Protein AF-A0A9N9IHD6-F1 (afdb_monomer_lite)

Organism: NCBI:txid60492

Structure (mmCIF, N/CA/C/O backbone):
data_AF-A0A9N9IHD6-F1
#
_entry.id   AF-A0A9N9IHD6-F1
#
loop_
_atom_site.group_PDB
_atom_site.id
_atom_site.type_symbol
_atom_site.label_atom_id
_atom_site.label_alt_id
_atom_site.label_comp_id
_atom_site.label_asym_id
_atom_site.label_entity_id
_atom_site.label_seq_id
_atom_site.pdbx_PDB_ins_code
_atom_site.Cartn_x
_atom_site.Cartn_y
_atom_site.Cartn_z
_atom_site.occupancy
_atom_site.B_iso_or_equiv
_atom_site.auth_seq_id
_atom_site.auth_comp_id
_atom_site.auth_asym_id
_atom_site.auth_atom_id
_atom_site.pdbx_PDB_model_num
ATOM 1 N N . GLU A 1 1 ? 1.767 -19.954 16.988 1.00 70.00 1 GLU A N 1
ATOM 2 C CA . GLU A 1 1 ? 2.196 -19.994 15.576 1.00 70.00 1 GLU A CA 1
ATOM 3 C C . GLU A 1 1 ? 2.848 -18.663 15.231 1.00 70.00 1 GLU A C 1
ATOM 5 O O . GLU A 1 1 ? 2.487 -17.661 15.845 1.00 70.00 1 GLU A O 1
ATOM 10 N N . LYS A 1 2 ? 3.873 -18.648 14.377 1.00 81.94 2 LYS A N 1
ATOM 11 C CA . LYS A 1 2 ? 4.532 -17.398 13.970 1.00 81.94 2 LYS A CA 1
ATOM 12 C C . LYS A 1 2 ? 3.639 -16.712 12.937 1.00 81.94 2 LYS A C 1
ATOM 14 O O . LYS A 1 2 ? 3.102 -17.391 12.073 1.00 81.94 2 LYS A O 1
ATOM 19 N N . MET A 1 3 ? 3.481 -15.395 13.037 1.00 80.00 3 MET A N 1
ATOM 20 C CA . MET A 1 3 ? 2.708 -14.636 12.056 1.00 80.00 3 MET A CA 1
ATOM 21 C C . MET A 1 3 ? 3.384 -14.742 10.683 1.00 80.00 3 MET A C 1
ATOM 23 O O . MET A 1 3 ? 4.544 -14.351 10.533 1.00 80.00 3 MET A O 1
ATOM 27 N N . ASP A 1 4 ? 2.663 -15.321 9.726 1.00 87.81 4 ASP A N 1
ATOM 28 C CA . ASP A 1 4 ? 3.044 -15.383 8.317 1.00 87.81 4 ASP A CA 1
ATOM 29 C C . ASP A 1 4 ? 2.414 -14.192 7.596 1.00 87.81 4 ASP A C 1
ATOM 31 O O . ASP A 1 4 ? 1.197 -14.013 7.619 1.00 87.81 4 ASP A O 1
ATOM 35 N N . THR A 1 5 ? 3.252 -13.351 7.003 1.00 84.44 5 THR A N 1
ATOM 36 C CA . THR A 1 5 ? 2.812 -12.144 6.308 1.00 84.44 5 THR A CA 1
ATOM 37 C C . THR A 1 5 ? 2.263 -12.456 4.915 1.00 84.44 5 THR A C 1
ATOM 39 O O . THR A 1 5 ? 1.573 -11.614 4.337 1.00 84.44 5 THR A O 1
ATOM 42 N N . ASP A 1 6 ? 2.523 -13.647 4.374 1.00 86.12 6 ASP A N 1
ATOM 43 C CA . ASP A 1 6 ? 2.018 -14.110 3.083 1.00 86.12 6 ASP A CA 1
ATOM 44 C C . ASP A 1 6 ? 0.701 -14.888 3.190 1.00 86.12 6 ASP A C 1
ATOM 46 O O . ASP A 1 6 ? -0.033 -14.948 2.202 1.00 86.12 6 ASP A O 1
ATOM 50 N N . ASP A 1 7 ? 0.345 -15.390 4.377 1.00 90.25 7 ASP A N 1
ATOM 51 C CA . ASP A 1 7 ? -0.949 -16.035 4.623 1.00 90.25 7 ASP A CA 1
ATOM 52 C C . ASP A 1 7 ? -2.091 -14.994 4.665 1.00 90.25 7 ASP A C 1
ATOM 54 O O . ASP A 1 7 ? -2.129 -14.141 5.565 1.00 90.25 7 ASP A O 1
ATOM 58 N N . PRO A 1 8 ? -3.075 -15.068 3.745 1.00 89.56 8 PRO A N 1
ATOM 59 C CA . PRO A 1 8 ? -4.238 -14.181 3.749 1.00 89.56 8 PRO A CA 1
ATOM 60 C C . PRO A 1 8 ? -5.010 -14.187 5.075 1.00 89.56 8 PRO A C 1
ATOM 62 O O . PRO A 1 8 ? -5.557 -13.161 5.475 1.00 89.56 8 PRO A O 1
ATOM 65 N N . THR A 1 9 ? -5.035 -15.317 5.781 1.00 90.56 9 THR A N 1
ATOM 66 C CA . THR A 1 9 ? -5.760 -15.500 7.046 1.00 90.56 9 THR A CA 1
ATOM 67 C C . THR A 1 9 ? -5.137 -14.675 8.168 1.00 90.56 9 THR A C 1
ATOM 69 O O . THR A 1 9 ? -5.841 -13.996 8.920 1.00 90.56 9 THR A O 1
ATOM 72 N N . HIS A 1 10 ? -3.806 -14.676 8.261 1.00 90.56 10 HIS A N 1
ATOM 73 C CA . HIS A 1 10 ? -3.075 -13.871 9.239 1.00 90.56 10 HIS A CA 1
ATOM 74 C C . HIS A 1 10 ? -3.202 -12.374 8.955 1.00 90.56 10 HIS A C 1
ATOM 76 O O . HIS A 1 10 ? -3.371 -11.581 9.885 1.00 90.56 10 HIS A O 1
ATOM 82 N N . ILE A 1 11 ? -3.168 -11.981 7.680 1.00 91.75 11 ILE A N 1
ATOM 83 C CA . ILE A 1 11 ? -3.362 -10.583 7.282 1.00 91.75 11 ILE A CA 1
ATOM 84 C C . ILE A 1 11 ? -4.792 -10.122 7.565 1.00 91.75 11 ILE A C 1
ATOM 86 O O . ILE A 1 11 ? -4.972 -9.015 8.074 1.00 91.75 11 ILE A O 1
ATOM 90 N N . GLN A 1 12 ? -5.797 -10.962 7.307 1.00 92.75 12 GLN A N 1
ATOM 91 C CA . GLN A 1 12 ? -7.190 -10.655 7.627 1.00 92.75 12 GLN A CA 1
ATOM 92 C C . GLN A 1 12 ? -7.376 -10.424 9.130 1.00 92.75 12 GLN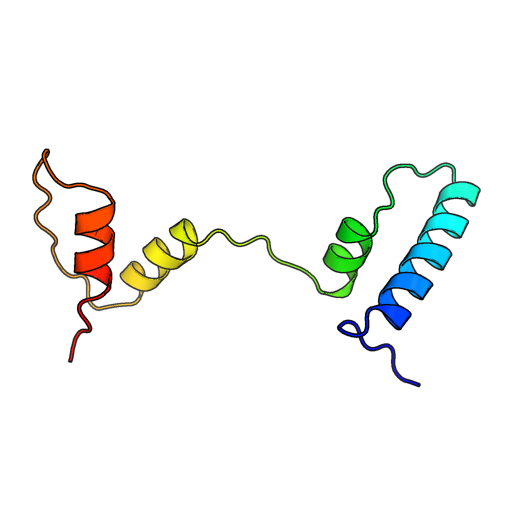 A C 1
ATOM 94 O O . GLN A 1 12 ? -7.941 -9.407 9.530 1.00 92.75 12 GLN A O 1
ATOM 99 N N . TRP A 1 13 ? -6.829 -11.309 9.969 1.00 93.75 13 TRP A N 1
ATOM 100 C CA . TRP A 1 13 ? -6.866 -11.132 11.421 1.00 93.75 13 TRP A CA 1
ATOM 101 C C . TRP A 1 13 ? -6.205 -9.817 11.855 1.00 93.75 13 TRP A C 1
ATOM 103 O O . TRP A 1 13 ? -6.755 -9.077 12.673 1.00 93.75 13 TRP A O 1
ATOM 113 N N . LEU A 1 14 ? -5.042 -9.490 11.284 1.00 92.44 14 LEU A N 1
ATOM 114 C CA . LEU A 1 14 ? -4.330 -8.260 11.617 1.00 92.44 14 LEU A CA 1
ATOM 115 C C . LEU A 1 14 ? -5.109 -7.011 11.189 1.00 92.44 14 LEU A C 1
ATOM 117 O O . LEU A 1 14 ? -5.146 -6.028 11.930 1.00 92.44 14 LEU A O 1
ATOM 121 N N . TYR A 1 15 ? -5.738 -7.053 10.013 1.00 94.44 15 TYR A N 1
ATOM 122 C CA . TYR A 1 15 ? -6.618 -5.995 9.528 1.00 94.44 15 TYR A CA 1
ATOM 123 C C . TYR A 1 15 ? -7.790 -5.775 10.490 1.00 94.44 15 TYR A C 1
ATOM 125 O O . TYR A 1 15 ? -8.020 -4.639 10.901 1.00 94.44 15 TYR A O 1
ATOM 133 N N . ASP A 1 16 ? -8.463 -6.839 10.930 1.00 94.50 16 ASP A N 1
ATOM 134 C CA . ASP A 1 16 ? -9.605 -6.742 11.847 1.00 94.50 16 ASP A CA 1
ATOM 135 C C . ASP A 1 16 ? -9.202 -6.158 13.212 1.00 94.50 16 ASP A C 1
ATOM 137 O O . ASP A 1 16 ? -9.914 -5.327 13.785 1.00 94.50 16 ASP A O 1
ATOM 141 N N . VAL A 1 17 ? -8.038 -6.556 13.738 1.00 94.25 17 VAL A N 1
ATOM 142 C CA . VAL A 1 17 ? -7.483 -6.012 14.990 1.00 94.25 17 VAL A CA 1
ATOM 143 C C . VAL A 1 17 ? -7.107 -4.537 14.829 1.00 94.25 17 VAL A C 1
ATOM 145 O O . VAL A 1 17 ? -7.440 -3.717 15.689 1.00 94.25 17 VAL A O 1
ATOM 148 N N . ALA A 1 18 ? -6.446 -4.177 13.726 1.00 93.31 18 ALA A N 1
ATOM 149 C CA . ALA A 1 18 ? -6.073 -2.797 13.427 1.00 93.31 18 ALA A CA 1
ATOM 150 C C . ALA A 1 18 ? -7.306 -1.904 13.243 1.00 93.31 18 ALA A C 1
ATOM 152 O O . ALA A 1 18 ? -7.319 -0.777 13.736 1.00 93.31 18 ALA A O 1
ATOM 153 N N . LEU A 1 19 ? -8.353 -2.414 12.592 1.00 94.62 19 LEU A N 1
ATOM 154 C CA . LEU A 1 19 ? -9.604 -1.702 12.368 1.00 94.62 19 LEU A CA 1
ATOM 155 C C . LEU A 1 19 ? -10.337 -1.433 13.688 1.00 94.62 19 LEU A C 1
ATOM 157 O O . LEU A 1 19 ? -10.753 -0.301 13.922 1.00 94.62 19 LEU A O 1
ATOM 161 N N . LYS A 1 20 ? -10.439 -2.427 14.581 1.00 95.31 20 LYS A N 1
ATOM 162 C CA . LYS A 1 20 ? -11.030 -2.239 15.921 1.00 95.31 20 LYS A CA 1
ATOM 163 C C . LYS A 1 20 ? -10.311 -1.147 16.707 1.00 95.31 20 LYS A C 1
ATOM 165 O O . LYS A 1 20 ? -10.955 -0.221 17.191 1.00 95.31 20 LYS A O 1
ATOM 170 N N . ARG A 1 21 ? -8.977 -1.204 16.758 1.00 95.00 21 ARG A N 1
ATOM 171 C CA . ARG A 1 21 ? -8.168 -0.165 17.406 1.00 95.00 21 ARG A CA 1
ATOM 172 C C . ARG A 1 21 ? -8.380 1.195 16.744 1.00 95.00 21 ARG A C 1
ATOM 174 O O . ARG A 1 21 ? -8.521 2.196 17.426 1.00 95.00 21 ARG A O 1
ATOM 181 N N . ALA A 1 22 ? -8.431 1.256 15.420 1.00 94.50 22 ALA A N 1
ATOM 182 C CA . ALA A 1 22 ? -8.653 2.511 14.717 1.00 94.50 22 ALA A CA 1
ATOM 183 C C . ALA A 1 22 ? -10.013 3.140 15.064 1.00 94.50 22 ALA A C 1
ATOM 185 O O . ALA A 1 22 ? -10.074 4.348 15.279 1.00 94.50 22 ALA A O 1
ATOM 186 N N . MET A 1 23 ? -11.070 2.334 15.225 1.00 94.12 23 MET A N 1
ATOM 187 C CA . MET A 1 23 ? -12.377 2.819 15.688 1.00 94.12 23 MET A CA 1
ATOM 188 C C . MET A 1 23 ? -12.321 3.396 17.109 1.00 94.12 23 MET A C 1
ATOM 190 O O . MET A 1 23 ? -12.900 4.452 17.346 1.00 94.12 23 MET A O 1
ATOM 194 N N . GLU A 1 24 ? -11.590 2.765 18.035 1.00 96.31 24 GLU A N 1
ATOM 195 C CA . GLU A 1 24 ? -11.428 3.267 19.414 1.00 96.31 24 GLU A CA 1
ATOM 196 C C . GLU A 1 24 ? -10.794 4.667 19.466 1.00 96.31 24 GLU A C 1
ATOM 198 O O . GLU A 1 24 ? -11.122 5.469 20.339 1.00 96.31 24 GLU A O 1
ATOM 203 N N . PHE A 1 25 ? -9.912 4.978 18.513 1.00 94.75 25 PHE A N 1
ATOM 204 C CA . PHE A 1 25 ? -9.197 6.254 18.435 1.00 94.75 25 PHE A CA 1
ATOM 205 C C . PHE A 1 25 ? -9.731 7.195 17.337 1.00 94.75 25 PHE A C 1
ATOM 207 O O . PHE A 1 25 ? -9.105 8.220 17.070 1.00 94.75 25 PHE A O 1
ATOM 214 N N . ASN A 1 26 ? -10.871 6.880 16.704 1.00 93.75 26 ASN A N 1
ATOM 215 C CA . ASN A 1 26 ? -11.431 7.623 15.560 1.00 93.75 26 ASN A CA 1
ATOM 216 C C . ASN A 1 26 ? -10.433 7.844 14.399 1.00 93.75 26 ASN A C 1
ATOM 218 O O . ASN A 1 26 ? -10.440 8.881 13.735 1.00 93.75 26 ASN A O 1
ATOM 222 N N . ILE A 1 27 ? -9.566 6.865 14.138 1.00 92.19 27 ILE A N 1
ATOM 223 C CA . ILE A 1 27 ? -8.602 6.885 13.035 1.00 92.19 27 ILE A CA 1
ATOM 224 C C . ILE A 1 27 ? -9.263 6.276 11.794 1.00 92.19 27 ILE A C 1
ATOM 226 O O . ILE A 1 27 ? -9.613 5.099 11.762 1.00 92.19 27 ILE A O 1
ATOM 230 N N . THR A 1 28 ? -9.426 7.073 10.743 1.00 91.94 28 THR A N 1
ATOM 231 C CA . THR A 1 28 ? -9.957 6.615 9.451 1.00 91.94 28 THR A CA 1
ATOM 232 C C . THR A 1 28 ? -8.840 6.163 8.509 1.00 91.94 28 THR A C 1
ATOM 234 O O . THR A 1 28 ? -7.698 6.593 8.642 1.00 91.94 28 THR A O 1
ATOM 237 N N . GLY A 1 29 ? -9.176 5.353 7.500 1.00 90.12 29 GLY A N 1
ATOM 238 C CA . GLY A 1 29 ? -8.249 5.004 6.412 1.00 90.12 29 GLY A CA 1
ATOM 239 C C . GLY A 1 29 ? -7.509 3.674 6.576 1.00 90.12 29 GLY A C 1
ATOM 240 O O . GLY A 1 29 ? -6.657 3.349 5.751 1.00 90.12 29 GLY A O 1
ATOM 241 N N . VAL A 1 30 ? -7.849 2.870 7.588 1.00 93.19 30 VAL A N 1
ATOM 242 C CA . VAL A 1 30 ? -7.346 1.493 7.693 1.00 93.19 30 VAL A CA 1
ATOM 243 C C . VAL A 1 30 ? -7.990 0.635 6.605 1.00 93.19 30 VAL A C 1
ATOM 245 O O . VAL A 1 30 ? -9.194 0.387 6.616 1.00 93.19 30 VAL A O 1
ATOM 248 N N . THR A 1 31 ? -7.177 0.184 5.653 1.00 93.62 31 THR A N 1
ATOM 249 C CA . THR A 1 31 ? -7.585 -0.683 4.539 1.00 93.62 31 THR A CA 1
ATOM 250 C C . THR A 1 31 ? -6.711 -1.926 4.501 1.00 93.62 31 THR A C 1
ATOM 252 O O . THR A 1 31 ? -5.574 -1.900 4.969 1.00 93.62 31 THR A O 1
ATOM 255 N N . TYR A 1 32 ? -7.214 -3.001 3.896 1.00 91.50 32 TYR A N 1
ATOM 256 C CA . TYR A 1 32 ? -6.456 -4.243 3.735 1.00 91.50 32 TYR A CA 1
ATOM 257 C C . TYR A 1 32 ? -5.121 -4.014 3.002 1.00 91.50 32 TYR A C 1
ATOM 259 O O . TYR A 1 32 ? -4.075 -4.470 3.459 1.00 91.50 32 TYR A O 1
ATOM 267 N N . SER A 1 33 ? -5.127 -3.211 1.931 1.00 91.00 33 SER A N 1
ATOM 268 C CA . SER A 1 33 ? -3.914 -2.851 1.184 1.00 91.00 33 SER A CA 1
ATOM 269 C C . SER A 1 33 ? -2.909 -2.062 2.027 1.00 91.00 33 SER A C 1
ATOM 271 O O . SER A 1 33 ? -1.706 -2.287 1.913 1.00 91.00 33 SER A O 1
ATOM 273 N N . LEU A 1 34 ? -3.381 -1.166 2.905 1.00 90.62 34 LEU A N 1
ATOM 274 C CA . LEU A 1 34 ? -2.513 -0.445 3.840 1.00 90.62 34 LEU A CA 1
ATOM 275 C C . LEU A 1 34 ? -1.905 -1.402 4.872 1.00 90.62 34 LEU A C 1
ATOM 277 O O . LEU A 1 34 ? -0.705 -1.339 5.131 1.00 90.62 34 LEU A O 1
ATOM 281 N N . THR A 1 35 ? -2.704 -2.321 5.418 1.00 91.19 35 THR A N 1
ATOM 282 C CA . THR A 1 35 ? -2.229 -3.357 6.344 1.00 91.19 35 THR A CA 1
ATOM 283 C C . THR A 1 35 ? -1.151 -4.226 5.693 1.00 91.19 35 THR A C 1
ATOM 285 O O . THR A 1 35 ? -0.098 -4.437 6.291 1.00 91.19 35 THR A O 1
ATOM 288 N N . GLN A 1 36 ? -1.350 -4.662 4.446 1.00 89.88 36 GLN A N 1
ATOM 289 C CA . GLN A 1 36 ? -0.332 -5.402 3.691 1.00 89.88 36 GLN A CA 1
ATOM 290 C C . GLN A 1 36 ? 0.931 -4.572 3.441 1.00 89.88 36 GLN A C 1
ATOM 292 O O . GLN A 1 36 ? 2.037 -5.074 3.642 1.00 89.88 36 GLN A O 1
ATOM 297 N N . GLY A 1 37 ? 0.772 -3.306 3.043 1.00 88.69 37 GLY A N 1
ATOM 298 C CA . GLY A 1 37 ? 1.878 -2.381 2.798 1.00 88.69 37 GLY A CA 1
ATOM 299 C C . GLY A 1 37 ? 2.793 -2.218 4.009 1.00 88.69 37 GLY A C 1
ATOM 300 O O . GLY A 1 37 ? 4.011 -2.328 3.879 1.00 88.69 37 GLY A O 1
ATOM 301 N N . VAL A 1 38 ? 2.202 -2.029 5.190 1.00 90.00 38 VAL A N 1
ATOM 302 C CA . VAL A 1 38 ? 2.929 -1.853 6.456 1.00 90.00 38 VAL A CA 1
ATOM 303 C C . VAL A 1 38 ? 3.618 -3.144 6.894 1.00 90.00 38 VAL A C 1
ATOM 305 O O . VAL A 1 38 ? 4.794 -3.128 7.238 1.00 90.00 38 VAL A O 1
ATOM 308 N N . VAL A 1 39 ? 2.912 -4.276 6.868 1.00 89.56 39 VAL A N 1
ATOM 309 C CA . VAL A 1 39 ? 3.431 -5.554 7.388 1.00 89.56 39 VAL A CA 1
ATOM 310 C C . VAL A 1 39 ? 4.558 -6.111 6.524 1.00 89.56 39 VAL A C 1
ATOM 312 O O . VAL A 1 39 ? 5.516 -6.679 7.046 1.00 89.56 39 VAL A O 1
ATOM 315 N N . LYS A 1 40 ? 4.453 -5.949 5.203 1.00 87.75 40 LYS A N 1
ATOM 316 C CA . LYS A 1 40 ? 5.453 -6.447 4.252 1.00 87.75 40 LYS A CA 1
ATOM 317 C C . LYS A 1 40 ? 6.525 -5.413 3.901 1.00 87.75 40 LYS A C 1
ATOM 319 O O . LYS A 1 40 ? 7.418 -5.741 3.128 1.00 87.75 40 LYS A O 1
ATOM 324 N N . ASN A 1 41 ? 6.450 -4.190 4.438 1.00 85.06 41 ASN A N 1
ATOM 325 C CA . ASN A 1 41 ? 7.279 -3.054 4.012 1.00 85.06 41 ASN A CA 1
ATOM 326 C C . ASN A 1 41 ? 7.297 -2.906 2.477 1.00 85.06 41 ASN A C 1
ATOM 328 O O . ASN A 1 41 ? 8.359 -2.818 1.861 1.00 85.06 41 ASN A O 1
ATOM 332 N N . ILE A 1 42 ? 6.116 -2.954 1.849 1.00 84.19 42 ILE A N 1
ATOM 333 C CA . ILE A 1 42 ? 5.996 -2.969 0.385 1.00 84.19 42 ILE A CA 1
ATOM 334 C C . ILE A 1 42 ? 6.563 -1.669 -0.183 1.00 84.19 42 ILE A C 1
ATOM 336 O O . ILE A 1 42 ? 6.073 -0.583 0.125 1.00 84.19 42 ILE A O 1
ATOM 340 N N . ILE A 1 43 ? 7.550 -1.795 -1.069 1.00 83.50 43 ILE A N 1
ATOM 341 C CA . ILE A 1 43 ? 8.021 -0.699 -1.912 1.00 83.50 43 ILE A CA 1
ATOM 342 C C . ILE A 1 43 ? 7.190 -0.725 -3.201 1.00 83.50 43 ILE A C 1
ATOM 344 O O . ILE A 1 43 ? 7.223 -1.733 -3.913 1.00 83.50 43 ILE A O 1
ATOM 348 N N . PRO A 1 44 ? 6.431 0.338 -3.521 1.00 79.12 44 PRO A N 1
ATOM 349 C CA . PRO A 1 44 ? 5.728 0.421 -4.794 1.00 79.12 44 PRO A CA 1
ATOM 350 C C . PRO A 1 44 ? 6.721 0.320 -5.957 1.00 79.12 44 PRO A C 1
ATOM 352 O O . PRO A 1 44 ? 7.723 1.033 -5.977 1.00 79.12 44 PRO A O 1
ATOM 355 N N . ALA A 1 45 ? 6.438 -0.544 -6.930 1.00 77.19 45 ALA A N 1
ATOM 356 C CA . ALA A 1 45 ? 7.286 -0.740 -8.100 1.00 77.19 45 ALA A CA 1
ATOM 357 C C . ALA A 1 45 ? 6.468 -0.622 -9.389 1.00 77.19 45 ALA A C 1
ATOM 359 O O . ALA A 1 45 ? 5.337 -1.104 -9.464 1.00 77.19 45 ALA A O 1
ATOM 360 N N . ILE A 1 46 ? 7.063 -0.000 -10.409 1.00 76.94 46 ILE A N 1
ATOM 361 C CA . ILE A 1 46 ? 6.495 0.116 -11.754 1.00 76.94 46 ILE A CA 1
ATOM 362 C C . ILE A 1 46 ? 7.456 -0.578 -12.724 1.00 76.94 46 ILE A C 1
ATOM 364 O O . ILE A 1 46 ? 8.670 -0.394 -12.653 1.00 76.94 46 ILE A O 1
ATOM 368 N N . ALA A 1 47 ? 6.931 -1.386 -13.648 1.00 70.00 47 ALA A N 1
ATOM 369 C CA . ALA A 1 47 ? 7.768 -2.152 -14.575 1.00 70.00 47 ALA A CA 1
ATOM 370 C C . ALA A 1 47 ? 8.730 -1.261 -15.390 1.00 70.00 47 ALA A C 1
ATOM 372 O O . ALA A 1 47 ? 9.888 -1.624 -15.586 1.00 70.00 47 ALA A O 1
ATOM 373 N N . SER A 1 48 ? 8.288 -0.065 -15.795 1.00 71.94 48 SER A N 1
ATOM 374 C CA . SER A 1 48 ? 9.099 0.899 -16.549 1.00 71.94 48 SER A CA 1
ATOM 375 C C . SER A 1 48 ? 10.314 1.425 -15.774 1.00 71.94 48 SER A C 1
ATOM 377 O O . SER A 1 48 ? 11.388 1.561 -16.357 1.00 71.94 48 SER A O 1
ATOM 379 N N . THR A 1 49 ? 10.197 1.673 -14.462 1.00 68.81 49 THR A N 1
ATOM 380 C CA . THR A 1 49 ? 11.333 2.127 -13.640 1.00 68.81 49 THR A CA 1
ATOM 381 C C . THR A 1 49 ? 12.369 1.022 -13.471 1.00 68.81 49 THR A C 1
ATOM 383 O O . THR A 1 49 ? 13.567 1.285 -13.554 1.00 68.81 49 THR A O 1
ATOM 386 N N . ASN A 1 50 ? 11.921 -0.228 -13.310 1.00 68.88 50 ASN A N 1
ATOM 387 C CA . ASN A 1 50 ? 12.823 -1.378 -13.234 1.00 68.88 50 ASN A CA 1
ATOM 388 C C . ASN A 1 50 ? 13.554 -1.610 -14.562 1.00 68.88 50 ASN A C 1
ATOM 390 O O . ASN A 1 50 ? 14.737 -1.946 -14.541 1.00 68.88 50 ASN A O 1
ATOM 394 N N . ALA A 1 51 ? 12.884 -1.395 -15.700 1.00 65.44 51 ALA A N 1
ATOM 395 C CA . ALA A 1 51 ? 13.510 -1.483 -17.016 1.00 65.44 51 ALA A CA 1
ATOM 396 C C . ALA A 1 51 ? 14.655 -0.469 -17.151 1.00 65.44 51 ALA A C 1
ATOM 398 O O . ALA A 1 51 ? 15.780 -0.877 -17.405 1.00 65.44 51 ALA A O 1
ATOM 399 N N . ILE A 1 52 ? 14.420 0.819 -16.871 1.00 65.56 52 ILE A N 1
ATOM 400 C CA . ILE A 1 52 ? 15.456 1.867 -16.967 1.00 65.56 52 ILE A CA 1
ATOM 401 C C . ILE A 1 52 ? 16.662 1.570 -16.061 1.00 65.56 52 ILE A C 1
ATOM 403 O O . ILE A 1 52 ? 17.807 1.671 -16.497 1.00 65.56 52 ILE A O 1
ATOM 407 N N . ILE A 1 53 ? 16.429 1.180 -14.804 1.00 62.50 53 ILE A N 1
ATOM 408 C CA . ILE A 1 53 ? 17.524 0.898 -13.863 1.00 62.50 53 ILE A CA 1
ATOM 409 C C . ILE A 1 53 ? 18.310 -0.357 -14.261 1.00 62.50 53 ILE A C 1
ATOM 411 O O . ILE A 1 53 ? 19.533 -0.366 -14.138 1.00 62.50 53 ILE A O 1
ATOM 415 N N . SER A 1 54 ? 17.648 -1.385 -14.798 1.00 60.28 54 SER A N 1
ATOM 416 C CA . SER A 1 54 ? 18.332 -2.595 -15.282 1.00 60.28 54 SER A CA 1
ATOM 417 C C . SER A 1 54 ? 19.288 -2.293 -16.441 1.00 60.28 54 SER A C 1
ATOM 419 O O . SER A 1 54 ? 20.327 -2.933 -16.562 1.00 60.28 54 SER A O 1
ATOM 421 N N . VAL A 1 55 ? 18.986 -1.273 -17.248 1.00 58.84 55 VAL A N 1
ATOM 422 C CA . VAL A 1 55 ? 19.868 -0.799 -18.328 1.00 58.84 55 VAL A CA 1
ATOM 423 C C . VAL A 1 55 ? 21.089 -0.066 -17.786 1.00 58.84 55 VAL A C 1
ATOM 425 O O . VAL A 1 55 ? 22.175 -0.185 -18.342 1.00 58.84 55 VAL A O 1
ATOM 428 N N . CYS A 1 56 ? 20.939 0.648 -16.670 1.00 58.06 56 CYS A N 1
ATOM 429 C CA . CYS A 1 56 ? 22.031 1.378 -16.026 1.00 58.06 56 CYS A CA 1
ATOM 430 C C . CYS A 1 56 ? 23.089 0.450 -15.390 1.00 58.06 56 CYS A C 1
ATOM 432 O O . CYS A 1 56 ? 24.223 0.872 -15.178 1.00 58.06 56 CYS A O 1
ATOM 434 N N . GLY A 1 57 ? 22.736 -0.809 -15.099 1.00 56.75 57 GLY A N 1
ATOM 435 C CA . GLY A 1 57 ? 23.645 -1.810 -14.526 1.00 56.75 57 GLY A CA 1
ATOM 436 C C . GLY A 1 57 ? 24.494 -2.588 -15.541 1.00 56.75 57 GLY A C 1
ATOM 437 O O . GLY A 1 57 ? 25.445 -3.257 -15.138 1.00 56.75 57 GLY A O 1
ATOM 438 N N . ASN A 1 58 ? 24.176 -2.505 -16.835 1.00 55.38 58 ASN A N 1
ATOM 439 C CA . ASN A 1 58 ? 24.957 -3.125 -17.908 1.00 55.38 58 ASN A CA 1
ATOM 440 C C . ASN A 1 58 ? 26.049 -2.156 -18.400 1.00 55.38 58 ASN A C 1
ATOM 442 O O . ASN A 1 58 ? 25.961 -0.950 -18.165 1.00 55.38 58 ASN A O 1
ATOM 446 N N . GLN A 1 59 ? 27.088 -2.657 -19.089 1.00 56.44 59 GLN A N 1
ATOM 447 C CA . GLN A 1 59 ? 28.020 -1.778 -19.812 1.00 56.44 59 GLN A CA 1
ATOM 448 C C . GLN A 1 59 ? 27.201 -0.811 -20.671 1.0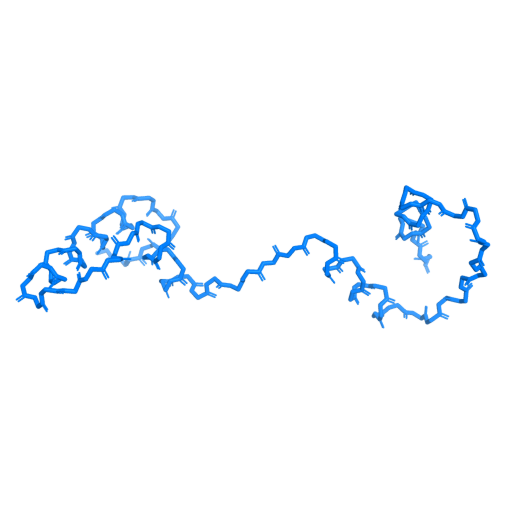0 56.44 59 GLN A C 1
ATOM 450 O O . GLN A 1 59 ? 26.319 -1.252 -21.403 1.00 56.44 59 GLN A O 1
ATOM 455 N N . SER A 1 60 ? 27.460 0.492 -20.539 1.00 57.22 60 SER A N 1
ATOM 456 C CA . SER A 1 60 ? 26.733 1.534 -21.260 1.00 57.22 60 SER A CA 1
ATOM 457 C C . SER A 1 60 ? 26.761 1.242 -22.762 1.00 57.22 60 SER A C 1
ATOM 459 O O . SER A 1 60 ? 27.784 1.451 -23.416 1.00 57.22 60 SER A O 1
ATOM 461 N N . ALA A 1 61 ? 25.652 0.735 -23.295 1.00 60.09 61 ALA A N 1
ATOM 462 C CA . ALA A 1 61 ? 25.467 0.561 -24.722 1.00 60.09 61 ALA A CA 1
ATOM 463 C C . ALA A 1 61 ? 25.013 1.906 -25.288 1.00 60.09 61 ALA A C 1
ATOM 465 O O . ALA A 1 61 ? 24.031 2.489 -24.823 1.00 60.09 61 ALA A O 1
ATOM 466 N N . PHE A 1 62 ? 25.753 2.422 -26.264 1.00 62.31 62 PHE A N 1
ATOM 467 C CA . PHE A 1 62 ? 25.308 3.584 -27.017 1.00 62.31 62 PHE A CA 1
ATOM 468 C C . PHE A 1 62 ? 24.145 3.142 -27.902 1.00 62.31 62 PHE A C 1
ATOM 470 O O . PHE A 1 62 ? 24.338 2.368 -28.836 1.00 62.31 62 PHE A O 1
ATOM 477 N N . LEU A 1 63 ? 22.941 3.608 -27.578 1.00 65.81 63 LEU A N 1
ATOM 478 C CA . LEU A 1 63 ? 21.787 3.504 -28.459 1.00 65.81 63 LEU A CA 1
ATOM 479 C C . LEU A 1 63 ? 21.697 4.805 -29.255 1.00 65.81 63 LEU A C 1
ATOM 481 O O . LEU A 1 63 ? 21.457 5.868 -28.679 1.00 65.81 63 LEU A O 1
ATOM 485 N N . GLU A 1 64 ? 21.900 4.731 -30.568 1.00 67.56 64 GLU A N 1
ATOM 486 C CA . GLU A 1 64 ? 21.535 5.833 -31.454 1.00 67.56 64 GLU A CA 1
ATOM 487 C C . GLU A 1 64 ? 20.012 5.864 -31.568 1.00 67.56 64 GLU A C 1
ATOM 489 O O . GLU A 1 64 ? 19.387 4.965 -32.127 1.00 67.56 64 GLU A O 1
ATOM 494 N N . VAL A 1 65 ? 19.412 6.884 -30.957 1.00 67.75 65 VAL A N 1
ATOM 495 C CA . VAL A 1 65 ? 17.965 7.076 -30.949 1.00 67.75 65 VAL A CA 1
ATOM 496 C C . VAL A 1 65 ? 17.573 7.925 -32.153 1.00 67.75 65 VAL A C 1
ATOM 498 O O . VAL A 1 65 ? 17.896 9.114 -32.205 1.00 67.75 65 VAL A O 1
ATOM 501 N N . ASP A 1 66 ? 16.861 7.323 -33.105 1.00 75.62 66 ASP A N 1
ATOM 502 C CA . ASP A 1 66 ? 16.134 8.062 -34.139 1.00 75.62 66 ASP A CA 1
ATOM 503 C C . ASP A 1 66 ? 14.810 8.602 -33.561 1.00 75.62 66 ASP A C 1
ATOM 505 O O . ASP A 1 66 ? 14.226 8.031 -32.639 1.00 75.62 66 ASP A O 1
ATOM 509 N N . LYS A 1 67 ? 14.325 9.722 -34.099 1.00 75.06 67 LYS A N 1
ATOM 510 C CA . LYS A 1 67 ? 13.051 10.355 -33.715 1.00 75.06 67 LYS A CA 1
ATOM 511 C C . LYS A 1 67 ? 11.828 9.462 -33.964 1.00 75.06 67 LYS A C 1
ATOM 513 O O . LYS A 1 67 ? 10.780 9.724 -33.380 1.00 75.06 67 LYS A O 1
ATOM 518 N N . ASP A 1 68 ? 11.966 8.452 -34.819 1.00 83.06 68 ASP A N 1
ATOM 519 C CA . ASP A 1 68 ? 10.891 7.535 -35.192 1.00 83.06 68 ASP A CA 1
ATOM 520 C C . ASP A 1 68 ? 10.863 6.260 -34.319 1.00 83.06 68 ASP A C 1
ATOM 522 O O . ASP A 1 68 ? 10.057 5.366 -34.571 1.00 83.06 68 ASP A O 1
ATOM 526 N N . ILE A 1 69 ? 11.707 6.169 -33.279 1.00 82.12 69 ILE A N 1
ATOM 527 C CA . ILE A 1 69 ? 11.720 5.022 -32.360 1.00 82.12 69 ILE A CA 1
ATOM 528 C C . ILE A 1 69 ? 10.407 4.918 -31.567 1.00 82.12 69 ILE A C 1
ATOM 530 O O . ILE A 1 69 ? 9.895 5.908 -31.031 1.00 82.12 69 ILE A O 1
ATOM 534 N N . THR A 1 70 ? 9.878 3.704 -31.434 1.00 82.94 70 THR A N 1
ATOM 535 C CA . THR A 1 70 ? 8.717 3.417 -30.583 1.00 82.94 70 THR A CA 1
ATOM 536 C C . THR A 1 70 ? 9.125 2.836 -29.228 1.00 82.94 70 THR A C 1
ATOM 538 O O . THR A 1 70 ? 10.273 2.452 -28.988 1.00 82.94 70 THR A O 1
ATOM 541 N N . VAL A 1 71 ? 8.171 2.778 -28.294 1.00 73.62 71 VAL A N 1
ATOM 542 C CA . VAL A 1 71 ? 8.397 2.163 -26.976 1.00 73.62 71 VAL A CA 1
ATOM 543 C C . VAL A 1 71 ? 8.638 0.659 -27.130 1.00 73.62 71 VAL A C 1
ATOM 545 O O . VAL A 1 71 ? 9.436 0.083 -26.391 1.00 73.62 71 VAL A O 1
ATOM 548 N N . GLU A 1 72 ? 7.983 0.031 -28.103 1.00 77.94 72 GLU A N 1
ATOM 549 C CA . GLU A 1 72 ? 8.161 -1.367 -28.475 1.00 77.94 72 GLU A CA 1
ATOM 550 C C . GLU A 1 72 ? 9.591 -1.644 -28.948 1.00 77.94 72 GLU A C 1
ATOM 552 O O . GLU A 1 72 ? 10.220 -2.569 -28.431 1.00 77.94 72 GLU A O 1
ATOM 557 N N . ASP A 1 73 ? 10.127 -0.800 -29.834 1.00 78.69 73 ASP A N 1
ATOM 558 C CA . ASP A 1 73 ? 11.498 -0.924 -30.350 1.00 78.69 73 ASP A CA 1
ATOM 559 C C . ASP A 1 73 ? 12.531 -0.788 -29.225 1.00 78.69 73 ASP A C 1
ATOM 561 O O . ASP A 1 73 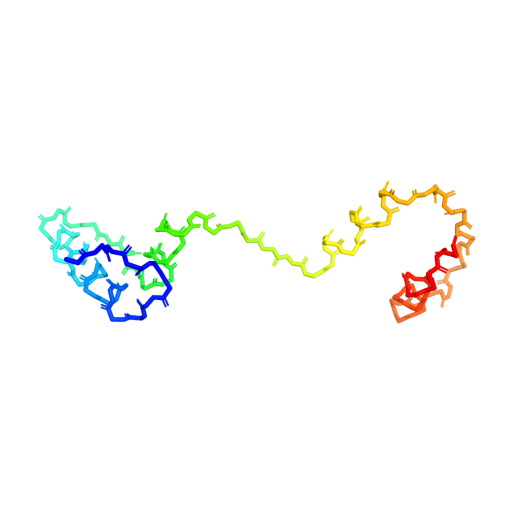? 13.504 -1.539 -29.149 1.00 78.69 73 ASP A O 1
ATOM 565 N N . PHE A 1 74 ? 12.295 0.136 -28.287 1.00 74.50 74 PHE A N 1
ATOM 566 C CA . PHE A 1 74 ? 13.148 0.284 -27.112 1.00 74.50 74 PHE A CA 1
ATOM 567 C C . PHE A 1 74 ? 13.102 -0.963 -26.221 1.00 74.50 74 PHE A C 1
ATOM 569 O O . PHE A 1 74 ? 14.140 -1.456 -25.788 1.00 74.50 74 PHE A O 1
ATOM 576 N N . ILE A 1 75 ? 11.912 -1.517 -25.966 1.00 76.88 75 ILE A N 1
ATOM 577 C CA . ILE A 1 75 ? 11.757 -2.755 -25.187 1.00 76.88 75 ILE A CA 1
ATOM 578 C C . ILE A 1 75 ? 12.458 -3.935 -25.876 1.00 76.88 75 ILE A C 1
ATOM 580 O O . ILE A 1 75 ? 13.001 -4.796 -25.183 1.00 76.88 75 ILE A O 1
ATOM 584 N N . GLU A 1 76 ? 12.439 -4.002 -27.207 1.00 77.69 76 GLU A N 1
ATOM 585 C CA . GLU A 1 76 ? 13.140 -5.030 -27.981 1.00 77.69 76 GLU A CA 1
ATOM 586 C C . GLU A 1 76 ? 14.661 -4.884 -27.878 1.00 77.69 76 GLU A C 1
ATOM 588 O O . GLU A 1 76 ? 15.330 -5.859 -27.536 1.00 77.69 76 GLU A O 1
ATOM 593 N N . PHE A 1 77 ? 15.188 -3.664 -28.012 1.00 73.62 77 PHE A N 1
ATOM 594 C CA . PHE A 1 77 ? 16.603 -3.364 -27.773 1.00 73.62 77 PHE A CA 1
ATOM 595 C C . PHE A 1 77 ? 17.061 -3.800 -26.371 1.00 73.62 77 PHE A C 1
ATOM 597 O O . PHE A 1 77 ? 18.123 -4.395 -26.212 1.00 73.62 77 PHE A O 1
ATOM 604 N N . LEU A 1 78 ? 16.236 -3.589 -25.339 1.00 69.75 78 LEU A N 1
ATOM 605 C CA . LEU A 1 78 ? 16.564 -4.019 -23.972 1.00 69.75 78 LEU A CA 1
ATOM 606 C C . LEU A 1 78 ? 16.519 -5.536 -23.753 1.00 69.75 78 LEU A C 1
ATOM 608 O O . LEU A 1 78 ? 17.079 -6.029 -22.770 1.00 69.75 78 LEU A O 1
ATOM 612 N N . LYS A 1 79 ? 15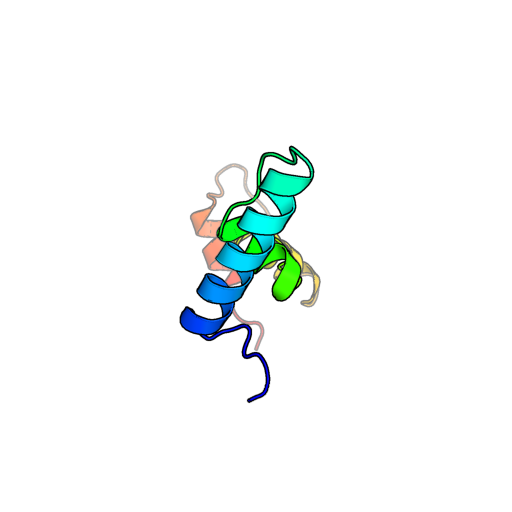.824 -6.283 -24.616 1.00 71.38 79 LYS A N 1
ATOM 613 C CA . LYS A 1 79 ? 15.753 -7.749 -24.543 1.00 71.38 79 LYS A CA 1
ATOM 614 C C . LYS A 1 79 ? 16.969 -8.427 -25.167 1.00 71.3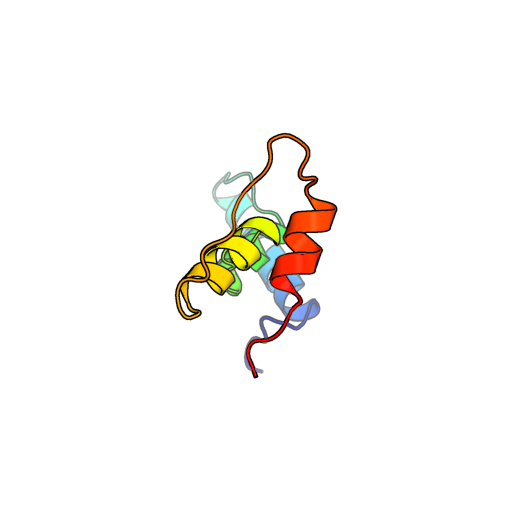8 79 LYS A C 1
ATOM 616 O O . LYS A 1 79 ? 17.193 -9.602 -24.860 1.00 71.38 79 LYS A O 1
ATOM 621 N N . GLU A 1 80 ? 17.743 -7.736 -26.005 1.00 67.81 80 GLU A N 1
ATOM 622 C CA . GLU A 1 80 ? 19.009 -8.267 -26.507 1.00 67.81 80 GLU A CA 1
ATOM 623 C C . GLU A 1 80 ? 19.985 -8.439 -25.336 1.00 67.81 80 GLU A C 1
ATOM 625 O O . GLU A 1 80 ? 20.462 -7.484 -24.722 1.00 67.81 80 GLU A O 1
ATOM 630 N N . LYS A 1 81 ? 20.243 -9.696 -24.964 1.00 56.53 81 LYS A N 1
ATOM 631 C CA . LYS A 1 81 ? 21.196 -10.010 -23.900 1.00 56.53 81 LYS A CA 1
ATOM 632 C C . LYS A 1 81 ? 22.615 -9.706 -24.389 1.00 56.53 81 LYS A C 1
ATOM 634 O O . LYS A 1 81 ? 22.989 -10.226 -25.441 1.00 56.53 81 LYS A O 1
ATOM 639 N N . PRO A 1 82 ? 23.444 -8.980 -23.618 1.00 58.31 82 PRO A N 1
ATOM 640 C CA . PRO A 1 82 ? 24.880 -9.067 -23.818 1.00 58.31 82 PRO A CA 1
ATOM 641 C C . PRO A 1 82 ? 25.292 -10.518 -23.518 1.00 58.31 82 PRO A C 1
AT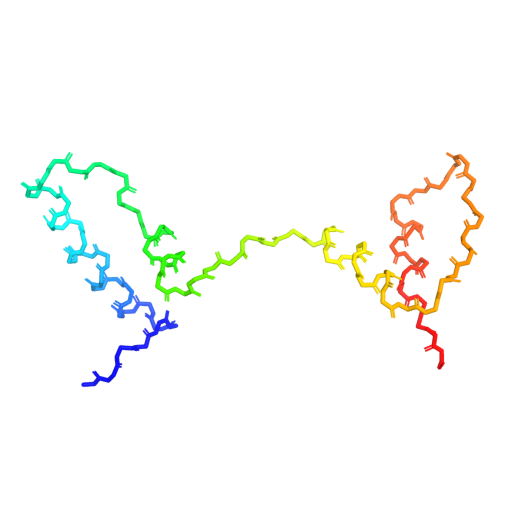OM 643 O O . PRO A 1 82 ? 24.886 -11.072 -22.492 1.00 58.31 82 PRO A O 1
ATOM 646 N N . ASN A 1 83 ? 26.004 -11.153 -24.453 1.00 49.59 83 ASN A N 1
ATOM 647 C CA . ASN A 1 83 ? 26.640 -12.455 -24.220 1.00 49.59 83 ASN A CA 1
ATOM 648 C C . ASN A 1 83 ? 27.610 -12.389 -23.036 1.00 49.59 83 ASN A C 1
ATOM 650 O O . ASN A 1 83 ? 28.313 -11.359 -22.919 1.00 49.59 83 ASN A O 1
#

Radius of gyration: 21.64 Å; chains: 1; bounding box: 40×30×55 Å

InterPro domains:
  IPR023318 Ubiquitin activating enzyme, alpha domain superfamily [G3DSA:1.10.10.520] (1-42)
  IPR035985 Ubiquitin-activating enzyme-like [SSF69572] (3-81)

Sequence (83 aa):
EKMDTDDPTHIQWLYDVALKRAMEFNITGVTYSLTQGVVKNIIPAIASTNAIISVCGNQSAFLEVDKDITVEDFIEFLKEKPN

pLDDT: mean 79.74, std 12.96, range [49.59, 96.31]

Foldseek 3Di:
DDQDLPDPVSLVVVLVVVVVVCVVVVNDDRDSVVSSCVVVVDDDDDPVVVLVVVCVPDDPDDDPDDPPDDPVNVVVVSPPDDD

Secondary structure (DSSP, 8-state):
-PPPSS-HHHHHHHHHHHHHHHHHTT-----HHHHHHHHHTPPP--HHHHHHHHHHTS--------TT--HHHHHHHHHS---